Protein AF-A0AA96HJU8-F1 (afdb_monomer)

Secondary structure (DSSP, 8-state):
-----HHHHHHHHHHHHHHHHHHTT-HHHHHHHHHHHHHHHHHHHH-TT--HHHHHHHHHHHHHHHHHHHHHS-THHHHTTS---

Structure (mmCIF, N/CA/C/O backbone):
data_AF-A0AA96HJU8-F1
#
_entry.id   AF-A0AA96HJU8-F1
#
loop_
_atom_site.group_PDB
_atom_site.id
_atom_site.type_symbol
_atom_site.label_atom_id
_atom_site.label_alt_id
_atom_site.label_comp_id
_atom_site.label_asym_id
_atom_site.label_entity_id
_atom_site.label_seq_id
_atom_site.pdbx_PDB_ins_code
_atom_site.Cartn_x
_atom_site.Cartn_y
_atom_site.Cartn_z
_atom_site.occupancy
_atom_site.B_iso_or_equiv
_atom_site.auth_seq_id
_atom_site.auth_comp_id
_atom_site.auth_asym_id
_atom_site.auth_atom_id
_atom_site.pdbx_PDB_model_num
ATOM 1 N N . MET A 1 1 ? -6.057 -4.699 23.105 1.00 35.12 1 MET A N 1
ATOM 2 C CA . MET A 1 1 ? -6.309 -5.336 21.798 1.00 35.12 1 MET A CA 1
ATOM 3 C C . MET A 1 1 ? -6.982 -4.284 20.941 1.00 35.12 1 MET A C 1
ATOM 5 O O . MET A 1 1 ? -8.172 -4.078 21.120 1.00 35.12 1 MET A O 1
ATOM 9 N N . SER A 1 2 ? -6.223 -3.543 20.128 1.00 42.94 2 SER A N 1
ATOM 10 C CA . SER A 1 2 ? -6.839 -2.663 19.128 1.00 42.94 2 SER A CA 1
ATOM 11 C C . SER A 1 2 ? -7.492 -3.572 18.101 1.00 42.94 2 SER A C 1
ATOM 13 O O . SER A 1 2 ? -6.805 -4.369 17.460 1.00 42.94 2 SER A O 1
ATOM 15 N N . VAL A 1 3 ? -8.819 -3.543 18.050 1.00 53.47 3 VAL A N 1
ATOM 16 C CA . VAL A 1 3 ? -9.594 -4.220 17.016 1.00 53.47 3 VAL A CA 1
ATOM 17 C C . VAL A 1 3 ? -9.172 -3.559 15.712 1.00 53.47 3 VAL A C 1
ATOM 19 O O . VAL A 1 3 ? -9.397 -2.373 15.510 1.00 53.47 3 VAL A O 1
ATOM 22 N N . ILE A 1 4 ? -8.422 -4.281 14.885 1.00 59.88 4 ILE A N 1
ATOM 23 C CA . ILE A 1 4 ? -8.009 -3.765 13.585 1.00 59.88 4 ILE A CA 1
ATOM 24 C C . ILE A 1 4 ? -9.270 -3.775 12.724 1.00 59.88 4 ILE A C 1
ATOM 26 O O . ILE A 1 4 ? -9.759 -4.855 12.387 1.00 59.88 4 ILE A O 1
ATOM 30 N N . SER A 1 5 ? -9.816 -2.596 12.416 1.00 67.31 5 SER A N 1
ATOM 31 C CA . SER A 1 5 ? -11.019 -2.461 11.591 1.00 67.31 5 SER A CA 1
ATOM 32 C C . SER A 1 5 ? -10.796 -3.193 10.261 1.00 67.31 5 SER A C 1
ATOM 34 O O . SER A 1 5 ? -9.696 -3.162 9.698 1.00 67.31 5 SER A O 1
ATOM 36 N N . ALA A 1 6 ? -11.816 -3.881 9.740 1.00 74.44 6 ALA A N 1
ATOM 37 C CA . ALA A 1 6 ? -11.691 -4.682 8.513 1.00 74.44 6 ALA A CA 1
ATOM 38 C C . ALA A 1 6 ? -11.150 -3.858 7.323 1.00 74.44 6 ALA A C 1
ATOM 40 O O . ALA A 1 6 ? -10.407 -4.365 6.473 1.00 74.44 6 ALA A O 1
ATOM 41 N N . SER A 1 7 ? -11.465 -2.563 7.318 1.00 77.25 7 SER A N 1
ATOM 42 C CA . SER A 1 7 ? -10.975 -1.558 6.378 1.00 77.25 7 SER A CA 1
ATOM 43 C C . SER A 1 7 ? -9.456 -1.335 6.487 1.00 77.25 7 SER A C 1
ATOM 45 O O . SER A 1 7 ? -8.765 -1.272 5.471 1.00 77.25 7 SER A O 1
ATOM 47 N N . HIS A 1 8 ? -8.899 -1.325 7.705 1.00 78.88 8 HIS A N 1
ATOM 48 C CA . HIS A 1 8 ? -7.453 -1.225 7.951 1.00 78.88 8 HIS A CA 1
ATOM 49 C C . HIS A 1 8 ? -6.711 -2.485 7.498 1.00 78.88 8 HIS A C 1
ATOM 51 O O . HIS A 1 8 ? -5.694 -2.396 6.814 1.00 78.88 8 HIS A O 1
ATOM 57 N N . PHE A 1 9 ? -7.258 -3.669 7.782 1.00 83.38 9 PHE A N 1
ATOM 58 C CA . PHE A 1 9 ? -6.672 -4.926 7.309 1.00 83.38 9 PHE A CA 1
ATOM 59 C C . PHE A 1 9 ? -6.617 -5.002 5.774 1.00 83.38 9 PHE A C 1
ATOM 61 O O . PHE A 1 9 ? -5.611 -5.430 5.201 1.00 83.38 9 PHE A O 1
ATOM 68 N N . SER A 1 10 ? -7.681 -4.551 5.105 1.00 84.19 10 SER A N 1
ATOM 69 C CA . SER A 1 10 ? -7.753 -4.509 3.640 1.00 84.19 10 SER A CA 1
ATOM 70 C C . SER A 1 10 ? -6.716 -3.549 3.048 1.00 84.19 10 SER A C 1
ATOM 72 O O . SER A 1 10 ? -6.046 -3.898 2.077 1.00 84.19 10 SER A O 1
ATOM 74 N N . LEU A 1 11 ? -6.506 -2.392 3.686 1.00 85.31 11 LEU A N 1
ATOM 75 C CA . LEU A 1 11 ? -5.470 -1.430 3.307 1.00 85.31 11 LEU A CA 1
ATOM 76 C C . LEU A 1 11 ? -4.052 -2.008 3.458 1.00 85.31 11 LEU A C 1
ATOM 78 O O . LEU A 1 11 ? -3.246 -1.926 2.531 1.00 85.31 11 LEU A O 1
ATOM 82 N N . VAL A 1 12 ? -3.758 -2.648 4.597 1.00 87.00 12 VAL A N 1
ATOM 83 C CA . VAL A 1 12 ? -2.459 -3.302 4.850 1.00 87.00 12 VAL A CA 1
ATOM 84 C C . VAL A 1 12 ? -2.173 -4.362 3.787 1.00 87.00 12 VAL A C 1
ATOM 86 O O . VAL A 1 12 ? -1.038 -4.495 3.321 1.00 87.00 12 VAL A O 1
ATOM 89 N N . ARG A 1 13 ? -3.198 -5.132 3.405 1.00 89.31 13 ARG A N 1
ATOM 90 C CA . ARG A 1 13 ? -3.078 -6.154 2.367 1.00 89.31 13 ARG A CA 1
ATOM 91 C C . ARG A 1 13 ? -2.779 -5.531 1.007 1.00 89.31 13 ARG A C 1
ATOM 93 O O . ARG A 1 13 ? -1.808 -5.944 0.386 1.00 89.31 13 ARG A O 1
ATOM 100 N N . ALA A 1 14 ? -3.551 -4.532 0.582 1.00 88.50 14 ALA A N 1
ATOM 101 C CA . ALA A 1 14 ? -3.333 -3.850 -0.693 1.00 88.50 14 ALA A CA 1
ATOM 102 C C . ALA A 1 14 ? -1.916 -3.253 -0.788 1.00 88.50 14 ALA A C 1
ATOM 104 O O . ALA A 1 14 ? -1.244 -3.433 -1.800 1.00 88.50 14 ALA A O 1
ATOM 105 N N . ARG A 1 15 ? -1.399 -2.658 0.299 1.00 90.31 15 ARG A N 1
ATOM 106 C CA . ARG A 1 15 ? -0.011 -2.163 0.360 1.00 90.31 15 ARG A CA 1
ATOM 107 C C . ARG A 1 15 ? 1.012 -3.274 0.117 1.00 90.31 15 ARG A C 1
ATOM 109 O O . ARG A 1 15 ? 1.966 -3.073 -0.626 1.00 90.31 15 ARG A O 1
ATOM 116 N N . ARG A 1 16 ? 0.839 -4.436 0.756 1.00 91.06 16 ARG A N 1
ATOM 117 C CA . ARG A 1 16 ? 1.752 -5.580 0.590 1.00 91.06 16 ARG A CA 1
ATOM 118 C C . ARG A 1 16 ? 1.713 -6.150 -0.822 1.00 91.06 16 ARG A C 1
ATOM 120 O O . ARG A 1 16 ? 2.756 -6.518 -1.345 1.00 91.06 16 ARG A O 1
ATOM 127 N N . GLU A 1 17 ? 0.533 -6.219 -1.429 1.00 91.88 17 GLU A N 1
ATOM 128 C CA . GLU A 1 17 ? 0.410 -6.685 -2.811 1.00 91.88 17 GLU A CA 1
ATOM 129 C C . GLU A 1 17 ? 1.046 -5.690 -3.793 1.00 91.88 17 GLU A C 1
ATOM 131 O O . GLU A 1 17 ? 1.713 -6.123 -4.727 1.00 91.88 17 GLU A O 1
ATOM 136 N N . LEU A 1 18 ? 0.942 -4.380 -3.537 1.00 88.62 18 LEU A N 1
ATOM 137 C CA . LEU A 1 18 ? 1.635 -3.350 -4.318 1.00 88.62 18 LEU A CA 1
ATOM 138 C C . LEU A 1 18 ? 3.161 -3.452 -4.184 1.00 88.62 18 LEU A C 1
ATOM 140 O O . LEU A 1 18 ? 3.870 -3.412 -5.184 1.00 88.62 18 LEU A O 1
ATOM 144 N N . GLU A 1 19 ? 3.665 -3.631 -2.962 1.00 89.19 19 GLU A N 1
ATOM 145 C CA . GLU A 1 19 ? 5.093 -3.845 -2.685 1.00 89.19 19 GLU A CA 1
ATOM 146 C C . GLU A 1 19 ? 5.618 -5.091 -3.411 1.00 89.19 19 GLU A C 1
ATOM 148 O O . GLU A 1 19 ? 6.671 -5.051 -4.040 1.00 89.19 19 GLU A O 1
ATOM 153 N N . LYS A 1 20 ? 4.843 -6.178 -3.399 1.00 91.31 20 LYS A N 1
ATOM 154 C CA . LYS A 1 20 ? 5.173 -7.416 -4.108 1.00 91.31 20 LYS A CA 1
ATOM 155 C C . LYS A 1 20 ? 5.125 -7.256 -5.629 1.00 91.31 20 LYS A C 1
ATOM 157 O O . LYS A 1 20 ? 5.993 -7.783 -6.315 1.00 91.31 20 LYS A O 1
ATOM 162 N N . ALA A 1 21 ? 4.120 -6.561 -6.159 1.00 89.38 21 ALA A N 1
ATOM 163 C CA . ALA A 1 21 ? 4.017 -6.273 -7.588 1.00 89.38 21 ALA A CA 1
ATOM 164 C C . ALA A 1 21 ? 5.217 -5.448 -8.066 1.00 89.38 21 ALA A C 1
ATOM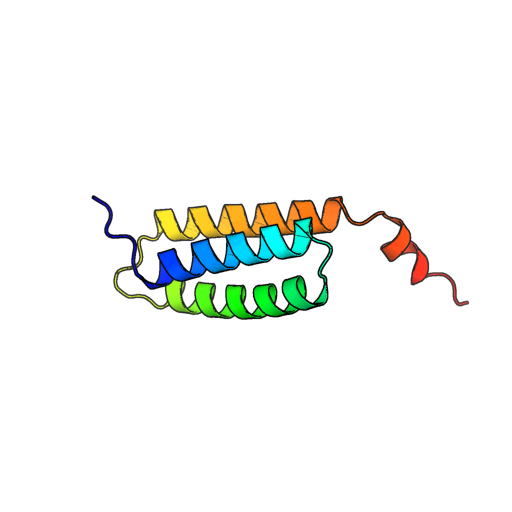 166 O O . ALA A 1 21 ? 5.778 -5.730 -9.121 1.00 89.38 21 ALA A O 1
ATOM 167 N N . TYR A 1 22 ? 5.650 -4.490 -7.246 1.00 86.94 22 TYR A N 1
ATOM 168 C CA . TYR A 1 22 ? 6.848 -3.706 -7.500 1.00 86.94 22 TYR A CA 1
ATOM 169 C C . TYR A 1 22 ? 8.129 -4.555 -7.467 1.00 86.94 22 TYR A C 1
ATOM 171 O O . TYR A 1 22 ? 8.935 -4.459 -8.386 1.00 86.94 22 TYR A O 1
ATOM 179 N N . ASP A 1 23 ? 8.292 -5.430 -6.468 1.00 88.50 23 ASP A N 1
ATOM 180 C CA . ASP A 1 23 ? 9.431 -6.362 -6.375 1.00 88.50 23 ASP A CA 1
ATOM 181 C C . ASP A 1 23 ? 9.502 -7.334 -7.568 1.00 88.50 23 ASP A C 1
ATOM 183 O O . ASP A 1 23 ? 10.582 -7.697 -8.022 1.00 88.50 23 ASP A O 1
ATOM 187 N N . CYS A 1 24 ? 8.347 -7.709 -8.126 1.00 90.31 24 CYS A N 1
ATOM 188 C CA . CYS A 1 24 ? 8.244 -8.536 -9.331 1.00 90.31 24 CYS A CA 1
ATOM 189 C C . CYS A 1 24 ? 8.344 -7.744 -10.650 1.00 90.31 24 CYS A C 1
ATOM 191 O O . CYS A 1 24 ? 8.172 -8.344 -11.710 1.00 90.31 24 CYS A O 1
ATOM 193 N N . GLU A 1 25 ? 8.575 -6.425 -10.603 1.00 87.38 25 GLU A N 1
ATOM 194 C CA . GLU A 1 25 ? 8.602 -5.522 -11.768 1.00 87.38 25 GLU A CA 1
ATOM 195 C C . GLU A 1 25 ? 7.305 -5.552 -12.613 1.00 87.38 25 GLU A C 1
ATOM 197 O O . GLU A 1 25 ? 7.294 -5.187 -13.793 1.00 87.38 25 GLU A O 1
ATOM 202 N N . ASP A 1 26 ? 6.182 -5.963 -12.014 1.00 89.31 26 ASP A N 1
ATOM 203 C CA . ASP A 1 26 ? 4.877 -6.062 -12.669 1.00 89.31 26 ASP A CA 1
ATOM 204 C C . ASP A 1 26 ? 4.147 -4.713 -12.598 1.00 89.31 26 ASP A C 1
ATOM 206 O O . ASP A 1 26 ? 3.336 -4.437 -11.710 1.00 89.31 26 ASP A O 1
ATOM 210 N N .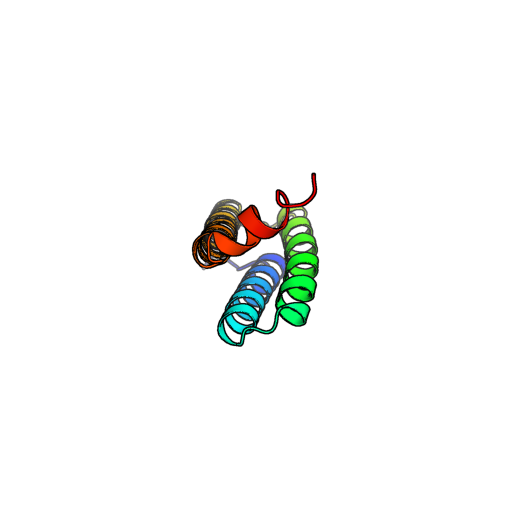 TRP A 1 27 ? 4.469 -3.828 -13.542 1.00 85.31 27 TRP A N 1
ATOM 211 C CA . TRP A 1 27 ? 3.947 -2.459 -13.578 1.00 85.31 27 TRP A CA 1
ATOM 212 C C . TRP A 1 27 ? 2.431 -2.368 -13.820 1.00 85.31 27 TRP A C 1
ATOM 214 O O . TRP A 1 27 ? 1.804 -1.393 -13.393 1.00 85.31 27 TRP A O 1
ATOM 224 N N . GLU A 1 28 ? 1.826 -3.362 -14.481 1.00 89.19 28 GLU A N 1
ATOM 225 C CA . GLU A 1 28 ? 0.366 -3.444 -14.629 1.00 89.19 28 GLU A CA 1
ATOM 226 C C . GLU A 1 28 ? -0.291 -3.751 -13.284 1.00 89.19 28 GLU A C 1
ATOM 228 O O . GLU A 1 28 ? -1.223 -3.048 -12.880 1.00 89.19 28 GLU A O 1
ATOM 233 N N . ALA A 1 29 ? 0.241 -4.731 -12.550 1.00 88.56 29 ALA A N 1
ATOM 234 C CA . ALA A 1 29 ? -0.223 -5.038 -11.207 1.00 88.56 29 ALA A CA 1
ATOM 235 C C . ALA A 1 29 ? 0.011 -3.864 -10.245 1.00 88.56 29 ALA A C 1
ATOM 237 O O . ALA A 1 29 ? -0.885 -3.547 -9.465 1.00 88.56 29 ALA A O 1
ATOM 238 N N . VAL A 1 30 ? 1.150 -3.162 -10.326 1.00 87.62 30 VAL A N 1
ATOM 239 C CA . VAL A 1 30 ? 1.404 -1.947 -9.526 1.00 87.62 30 VAL A CA 1
ATOM 240 C C . VAL A 1 30 ? 0.321 -0.897 -9.773 1.00 87.62 30 VAL A C 1
ATOM 242 O O . VAL A 1 30 ? -0.239 -0.367 -8.816 1.00 87.62 30 VAL A O 1
ATOM 245 N N . ARG A 1 31 ? -0.031 -0.626 -11.038 1.00 87.94 31 ARG A N 1
ATOM 246 C CA . ARG A 1 31 ? -1.101 0.326 -11.379 1.00 87.94 31 ARG A CA 1
ATOM 247 C C . ARG A 1 31 ? -2.464 -0.122 -10.846 1.00 87.94 31 ARG A C 1
ATOM 249 O O . ARG A 1 31 ? -3.227 0.708 -10.360 1.00 87.94 31 ARG A O 1
ATOM 256 N N . GLN A 1 32 ? -2.792 -1.407 -10.958 1.00 92.31 32 GLN A N 1
ATOM 257 C CA . GLN A 1 32 ? -4.068 -1.925 -10.466 1.00 92.31 32 GLN A CA 1
ATOM 258 C C . GLN A 1 32 ? -4.160 -1.806 -8.940 1.00 92.31 32 GLN A C 1
ATOM 260 O O . GLN A 1 32 ? -5.165 -1.328 -8.413 1.00 92.31 32 GLN A O 1
ATOM 265 N N . TRP A 1 33 ? -3.099 -2.199 -8.232 1.00 91.19 33 TRP A N 1
ATOM 266 C CA . TRP A 1 33 ? -3.049 -2.117 -6.776 1.00 91.19 33 TRP A CA 1
ATOM 267 C C . TRP A 1 33 ? -3.011 -0.679 -6.269 1.00 91.19 33 TRP A C 1
ATOM 269 O O . TRP A 1 33 ? -3.558 -0.428 -5.205 1.00 91.19 33 TRP A O 1
ATOM 279 N N . ASP A 1 34 ? -2.437 0.265 -7.018 1.00 88.88 34 ASP A N 1
ATOM 280 C CA . ASP A 1 34 ? -2.468 1.700 -6.708 1.00 88.88 34 ASP A CA 1
ATOM 281 C C . ASP A 1 34 ? -3.910 2.231 -6.653 1.00 88.88 34 ASP A C 1
ATOM 283 O O . ASP A 1 34 ? -4.322 2.856 -5.671 1.00 88.88 34 ASP A O 1
ATOM 287 N N . GLN A 1 35 ? -4.716 1.889 -7.661 1.00 90.00 35 GLN A N 1
ATOM 288 C CA . GLN A 1 35 ? -6.132 2.252 -7.696 1.00 90.00 35 GLN A CA 1
ATOM 289 C C . GLN A 1 35 ? -6.909 1.610 -6.542 1.00 90.00 35 GLN A C 1
ATOM 291 O O . GLN A 1 35 ? -7.676 2.290 -5.852 1.00 90.00 35 GLN A O 1
ATOM 296 N N . ASP A 1 36 ? -6.691 0.315 -6.302 1.00 90.00 36 ASP A N 1
ATOM 297 C CA . ASP A 1 36 ? -7.343 -0.417 -5.214 1.00 90.00 36 ASP A CA 1
ATOM 298 C C . ASP A 1 36 ? -6.959 0.155 -3.842 1.00 90.00 36 ASP A C 1
ATOM 300 O O . ASP A 1 36 ? -7.816 0.352 -2.978 1.00 90.00 36 ASP A O 1
ATOM 304 N N . LEU A 1 37 ? -5.686 0.510 -3.653 1.00 88.38 37 LEU A N 1
ATOM 305 C CA . LEU A 1 37 ? -5.180 1.123 -2.432 1.00 88.38 37 LEU A CA 1
ATOM 306 C C . LEU A 1 37 ? -5.890 2.451 -2.144 1.00 88.38 37 LEU A C 1
ATOM 308 O O . LEU A 1 37 ? -6.314 2.670 -1.011 1.00 88.38 37 LEU A O 1
ATOM 312 N N . GLY A 1 38 ? -6.093 3.303 -3.154 1.00 86.75 38 GLY A N 1
ATOM 313 C CA .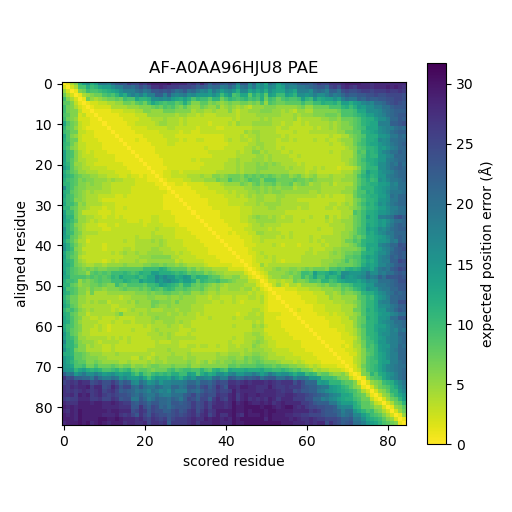 GLY A 1 38 ? -6.840 4.557 -3.010 1.00 86.75 38 GLY A CA 1
ATOM 314 C C . GLY A 1 38 ? -8.303 4.353 -2.589 1.00 86.75 38 GLY A C 1
ATOM 315 O O . GLY A 1 38 ? -8.836 5.113 -1.771 1.00 86.75 38 GLY A O 1
ATOM 316 N N . VAL A 1 39 ? -8.952 3.297 -3.088 1.00 88.56 39 VAL A N 1
ATOM 317 C CA . VAL A 1 39 ? -10.316 2.918 -2.681 1.00 88.56 39 VAL A CA 1
ATOM 318 C C . VAL A 1 39 ? -10.337 2.405 -1.240 1.00 88.56 39 VAL A C 1
ATOM 320 O O . VAL A 1 39 ? -11.191 2.822 -0.453 1.00 88.56 39 VAL A O 1
ATOM 323 N N . MET A 1 40 ? -9.396 1.536 -0.864 1.00 86.44 40 MET A N 1
ATOM 324 C CA . MET A 1 40 ? -9.305 0.999 0.500 1.00 86.44 40 MET A CA 1
ATOM 325 C C . MET A 1 40 ? -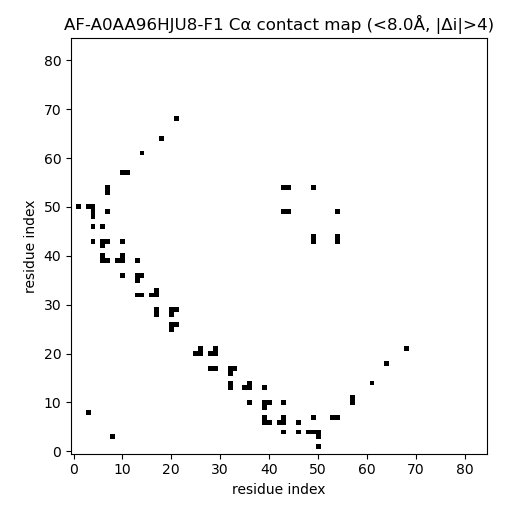8.949 2.080 1.519 1.00 86.44 40 MET A C 1
ATOM 327 O O . MET A 1 40 ? -9.475 2.061 2.630 1.00 86.44 40 MET A O 1
ATOM 331 N N . LEU A 1 41 ? -8.117 3.051 1.136 1.00 85.56 41 LEU A N 1
ATOM 332 C CA . LEU A 1 41 ? -7.778 4.196 1.972 1.00 85.56 41 LEU A CA 1
ATOM 333 C C . LEU A 1 41 ? -9.029 5.033 2.265 1.00 85.56 41 LEU A C 1
ATOM 335 O O . LEU A 1 41 ? 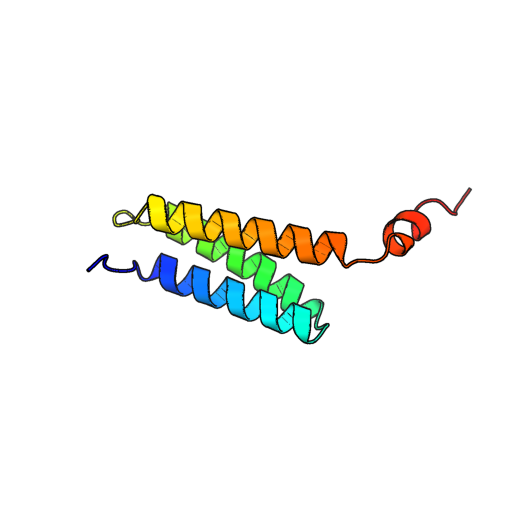-9.324 5.285 3.428 1.00 85.56 41 LEU A O 1
ATOM 339 N N . ASN A 1 42 ? -9.808 5.389 1.236 1.00 86.81 42 ASN A N 1
ATOM 340 C CA . ASN A 1 42 ? -11.068 6.116 1.420 1.00 86.81 42 ASN A CA 1
ATOM 341 C C . ASN A 1 42 ? -12.040 5.358 2.329 1.00 86.81 42 ASN A C 1
ATOM 343 O O . ASN A 1 42 ? -12.599 5.950 3.245 1.00 86.81 42 ASN A O 1
ATOM 347 N N . ARG A 1 43 ? -12.191 4.043 2.136 1.00 85.44 43 ARG A N 1
ATOM 348 C CA . ARG A 1 43 ? -13.037 3.210 3.006 1.00 85.44 43 ARG A CA 1
ATOM 349 C C . ARG A 1 43 ? -12.543 3.182 4.450 1.00 85.44 43 ARG A C 1
ATOM 351 O O . ARG A 1 43 ? -13.348 3.278 5.362 1.00 85.44 43 ARG A O 1
ATOM 358 N N . ALA A 1 44 ? -11.233 3.088 4.667 1.00 84.75 44 ALA A N 1
ATOM 359 C CA . ALA A 1 44 ? -10.658 3.116 6.008 1.00 84.75 44 ALA A CA 1
ATOM 360 C C . ALA A 1 44 ? -10.783 4.494 6.683 1.00 84.75 44 ALA A C 1
ATOM 362 O O . ALA A 1 44 ? -10.854 4.563 7.907 1.00 84.75 44 ALA A O 1
ATOM 363 N N . PHE A 1 45 ? -10.842 5.577 5.902 1.00 83.25 45 PHE A N 1
ATOM 364 C CA . PHE A 1 45 ? -11.171 6.911 6.404 1.00 83.25 45 PHE A CA 1
ATOM 365 C C . PHE A 1 45 ? -12.666 7.092 6.682 1.00 83.25 45 PHE A C 1
ATOM 367 O O . PHE A 1 45 ? -12.994 7.827 7.605 1.00 83.25 45 PHE A O 1
ATOM 374 N N . ASP A 1 46 ? -13.559 6.449 5.937 1.00 84.06 46 ASP A N 1
ATOM 375 C CA . ASP A 1 46 ? -15.014 6.537 6.143 1.00 84.06 46 ASP A CA 1
ATOM 376 C C . ASP A 1 46 ? -15.517 5.650 7.302 1.00 84.06 46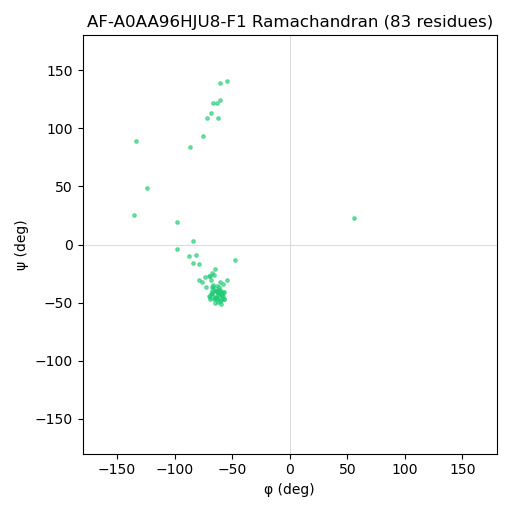 ASP A C 1
ATOM 378 O O . ASP A 1 46 ? -16.603 5.864 7.828 1.00 84.06 46 ASP A O 1
ATOM 382 N N . ASP A 1 47 ? -14.704 4.685 7.743 1.00 81.62 47 ASP A N 1
ATOM 383 C CA . ASP A 1 47 ? -15.027 3.746 8.822 1.00 81.62 47 ASP A CA 1
ATOM 384 C C . ASP A 1 47 ? -15.243 4.463 10.173 1.00 81.62 47 ASP A C 1
ATOM 386 O O . ASP A 1 47 ? -14.366 5.171 10.681 1.00 81.62 47 ASP A O 1
ATOM 390 N N . GLU A 1 48 ? -16.425 4.282 10.766 1.00 76.25 48 GLU A N 1
ATOM 391 C CA . GLU A 1 48 ? -16.819 4.924 12.028 1.00 76.25 48 GLU A CA 1
ATOM 392 C C . GLU A 1 48 ? -16.010 4.412 13.236 1.00 76.25 48 GLU A C 1
ATOM 394 O O . GLU A 1 48 ? -15.830 5.146 14.208 1.00 76.25 48 GLU A O 1
ATOM 399 N N . ASP A 1 49 ? -15.467 3.189 13.159 1.00 77.81 49 ASP A N 1
ATOM 400 C CA . ASP A 1 49 ? -14.626 2.562 14.191 1.00 77.81 49 ASP A CA 1
ATOM 401 C C . ASP A 1 49 ? -13.125 2.709 13.872 1.00 77.81 49 ASP A C 1
ATOM 403 O O . ASP A 1 49 ? -12.279 1.967 14.376 1.00 77.81 49 ASP A O 1
ATOM 407 N N . ARG A 1 50 ? -12.752 3.658 13.000 1.00 75.25 50 ARG A N 1
ATOM 408 C CA . ARG A 1 50 ? -11.359 3.817 12.562 1.00 75.25 50 ARG A CA 1
ATOM 409 C C . ARG A 1 50 ? -10.414 4.116 13.728 1.00 75.25 50 ARG A C 1
ATOM 411 O O . ARG A 1 50 ? -10.495 5.149 14.404 1.00 75.25 50 ARG A O 1
ATOM 418 N N . ASP A 1 51 ? -9.386 3.286 13.869 1.00 80.12 51 ASP A N 1
ATOM 419 C CA . ASP A 1 51 ? -8.222 3.637 14.678 1.00 80.12 51 ASP A CA 1
ATOM 420 C C . ASP A 1 51 ? -7.371 4.658 13.906 1.00 80.12 51 ASP A C 1
ATOM 422 O O . ASP A 1 51 ? -6.542 4.327 13.057 1.00 80.12 51 ASP A O 1
ATOM 426 N N . THR A 1 52 ? -7.618 5.942 14.178 1.00 80.44 52 THR A N 1
ATOM 427 C CA . THR A 1 52 ? -6.993 7.062 13.451 1.00 80.44 52 THR A CA 1
ATOM 428 C C . THR A 1 52 ? -5.464 7.007 13.523 1.00 80.44 52 THR A C 1
ATOM 430 O O . THR A 1 52 ? -4.784 7.344 12.556 1.00 80.44 52 THR A O 1
ATOM 433 N N . ARG A 1 53 ? -4.895 6.538 14.642 1.00 84.00 53 ARG A N 1
ATOM 434 C CA . ARG A 1 53 ? -3.440 6.424 14.803 1.00 84.00 53 ARG A CA 1
ATOM 435 C C . ARG A 1 53 ? -2.872 5.313 13.922 1.00 84.00 53 ARG A C 1
ATOM 437 O O . ARG A 1 53 ? -1.850 5.524 13.270 1.00 84.00 53 ARG A O 1
ATOM 444 N N . ALA A 1 54 ? -3.527 4.156 13.883 1.00 81.88 54 ALA A N 1
ATOM 445 C CA . ALA A 1 54 ? -3.136 3.052 13.017 1.00 81.88 54 ALA A CA 1
ATOM 446 C C . ALA A 1 54 ? -3.319 3.393 11.530 1.00 81.88 54 ALA A C 1
ATOM 448 O O . ALA A 1 54 ? -2.485 3.003 10.714 1.00 81.88 54 ALA A O 1
ATOM 449 N N . LEU A 1 55 ? -4.366 4.145 11.176 1.00 82.50 55 LEU A N 1
ATOM 450 C CA . LEU A 1 55 ? -4.626 4.591 9.807 1.00 82.50 55 LEU A CA 1
ATOM 451 C C . LEU A 1 55 ? -3.554 5.564 9.304 1.00 82.50 55 LEU A C 1
ATOM 453 O O . LEU A 1 55 ? -3.008 5.373 8.220 1.00 82.50 55 LEU A O 1
ATOM 457 N N . VAL A 1 56 ? -3.201 6.569 10.112 1.00 85.44 56 VAL A N 1
ATOM 458 C CA . VAL A 1 56 ? -2.118 7.512 9.784 1.00 85.44 56 VAL A CA 1
ATOM 459 C C . VAL A 1 56 ? -0.774 6.786 9.672 1.00 85.44 56 VAL A C 1
ATOM 461 O O . VAL A 1 56 ? 0.000 7.072 8.762 1.00 85.44 56 VAL A O 1
ATOM 464 N N . GLY A 1 57 ? -0.514 5.802 10.539 1.00 87.12 57 GLY A N 1
ATOM 465 C CA . GLY A 1 57 ? 0.689 4.972 10.448 1.00 87.12 57 GLY A CA 1
ATOM 466 C C . GLY A 1 57 ? 0.762 4.138 9.164 1.00 87.12 57 GLY A C 1
ATOM 467 O O . GLY A 1 57 ? 1.844 3.970 8.606 1.00 87.12 57 GLY A O 1
ATOM 468 N N . GLU A 1 58 ? -0.365 3.633 8.655 1.00 85.25 58 GLU A N 1
ATOM 469 C CA . GLU A 1 58 ? -0.378 2.964 7.347 1.00 85.25 58 GLU A CA 1
ATOM 470 C C . GLU A 1 58 ? -0.229 3.950 6.187 1.00 85.25 58 GLU A C 1
ATOM 472 O O . GLU A 1 58 ? 0.479 3.638 5.231 1.00 85.25 58 GLU A O 1
ATOM 477 N N . LEU A 1 59 ? -0.805 5.153 6.282 1.00 85.62 59 LEU A N 1
ATOM 478 C CA . LEU A 1 59 ? -0.617 6.203 5.278 1.00 85.62 59 LEU A CA 1
ATOM 479 C C . LEU A 1 59 ? 0.865 6.586 5.126 1.00 85.62 59 LEU A C 1
ATOM 481 O O . LEU A 1 59 ? 1.358 6.707 4.007 1.00 85.62 59 LEU A O 1
ATOM 485 N N . GLU A 1 60 ? 1.599 6.716 6.233 1.00 89.94 60 GLU A N 1
ATOM 486 C CA . GLU A 1 60 ? 3.044 6.987 6.211 1.00 89.94 60 GLU A CA 1
ATOM 487 C C . GLU A 1 60 ? 3.828 5.884 5.480 1.00 89.94 60 GLU A C 1
ATOM 489 O O . GLU A 1 60 ? 4.713 6.170 4.669 1.00 89.94 60 GLU A O 1
ATOM 494 N N . LYS A 1 61 ? 3.476 4.612 5.707 1.00 88.50 61 LYS A N 1
ATOM 495 C CA . LYS A 1 61 ? 4.112 3.471 5.026 1.00 88.50 61 LYS A CA 1
ATOM 496 C C . LYS A 1 61 ? 3.801 3.444 3.539 1.00 88.50 61 LYS A C 1
ATOM 498 O O . LYS A 1 61 ? 4.678 3.128 2.743 1.00 88.50 61 LYS A O 1
ATOM 503 N N . VAL A 1 62 ? 2.563 3.763 3.171 1.00 87.31 62 VAL A N 1
ATOM 504 C CA . VAL A 1 62 ? 2.146 3.893 1.774 1.00 87.31 62 VAL A CA 1
ATOM 505 C C . VAL A 1 62 ? 2.972 4.974 1.077 1.00 87.31 62 VAL A C 1
ATOM 507 O O . VAL A 1 62 ? 3.583 4.704 0.049 1.00 87.31 62 VAL A O 1
ATOM 510 N N . LEU A 1 63 ? 3.060 6.173 1.659 1.00 87.88 63 LEU A N 1
ATOM 511 C CA . LEU A 1 63 ? 3.849 7.276 1.099 1.00 87.88 63 LEU A CA 1
ATOM 512 C C . LEU A 1 63 ? 5.335 6.923 0.991 1.00 87.88 63 LEU A C 1
ATOM 514 O O . LEU A 1 63 ? 5.974 7.244 -0.009 1.00 87.88 63 LEU A O 1
ATOM 518 N N . SER A 1 64 ? 5.871 6.225 1.992 1.00 89.69 64 SER A N 1
ATOM 519 C CA . SER A 1 64 ? 7.253 5.742 1.978 1.00 89.69 64 SER A CA 1
ATOM 520 C C . SER A 1 64 ? 7.498 4.750 0.837 1.00 89.69 64 SER A C 1
ATOM 522 O O . SER A 1 64 ? 8.517 4.848 0.160 1.00 89.69 64 SER A O 1
ATOM 524 N N . LEU A 1 65 ? 6.549 3.844 0.573 1.00 86.94 65 LEU A N 1
ATOM 525 C CA . LEU A 1 65 ? 6.618 2.904 -0.548 1.00 86.94 65 LEU A CA 1
ATOM 526 C C . LEU A 1 65 ? 6.616 3.639 -1.894 1.00 86.94 65 LEU A C 1
ATOM 528 O O . LEU A 1 65 ? 7.468 3.361 -2.732 1.00 86.94 65 LEU A O 1
ATOM 532 N N . TYR A 1 66 ? 5.742 4.633 -2.084 1.00 86.88 66 TYR A N 1
ATOM 533 C CA . TYR A 1 66 ? 5.771 5.471 -3.290 1.00 86.88 66 TYR A CA 1
ATOM 534 C C . TYR A 1 66 ? 7.088 6.228 -3.445 1.00 86.88 66 TYR A C 1
ATOM 536 O O . TYR A 1 66 ? 7.627 6.282 -4.548 1.00 86.88 66 TYR A O 1
ATOM 544 N N . ALA A 1 67 ? 7.629 6.785 -2.359 1.00 87.25 67 ALA A N 1
ATOM 545 C CA . ALA A 1 67 ? 8.925 7.450 -2.393 1.00 87.25 67 ALA A CA 1
ATOM 546 C C . ALA A 1 67 ? 10.029 6.485 -2.845 1.00 87.25 67 ALA A C 1
ATOM 548 O O . ALA A 1 67 ? 10.827 6.843 -3.706 1.00 87.25 67 ALA A O 1
ATOM 549 N N . THR A 1 68 ? 10.035 5.246 -2.341 1.00 86.19 68 THR A N 1
ATOM 550 C CA . THR A 1 68 ? 10.959 4.202 -2.802 1.00 86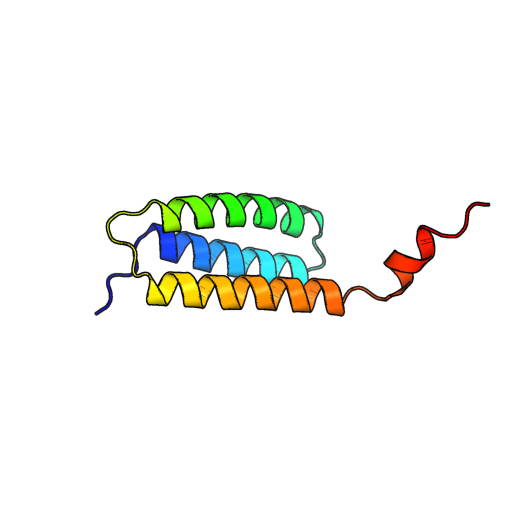.19 68 THR A CA 1
ATOM 551 C C . THR A 1 68 ? 10.777 3.897 -4.285 1.00 86.19 68 THR A C 1
ATOM 553 O O . THR A 1 68 ? 11.762 3.924 -5.014 1.00 86.19 68 THR A O 1
ATOM 556 N N . ILE A 1 69 ? 9.546 3.676 -4.753 1.00 83.81 69 ILE A N 1
ATOM 557 C CA . ILE A 1 69 ? 9.258 3.388 -6.169 1.00 83.81 69 ILE A CA 1
ATOM 558 C C . ILE A 1 69 ? 9.773 4.522 -7.068 1.00 83.81 69 ILE A C 1
ATOM 560 O O . ILE A 1 69 ? 10.464 4.271 -8.053 1.00 83.81 69 ILE A O 1
ATOM 564 N N . VAL A 1 70 ? 9.488 5.777 -6.707 1.00 84.12 70 VAL A N 1
ATOM 565 C CA . VAL A 1 70 ? 9.917 6.961 -7.466 1.00 84.12 70 VAL A CA 1
ATOM 566 C C . VAL A 1 70 ? 11.436 7.144 -7.420 1.00 84.12 70 VAL A C 1
ATOM 568 O O . VAL A 1 70 ? 12.036 7.445 -8.446 1.00 84.12 70 VAL A O 1
ATOM 571 N N . SER A 1 71 ? 12.078 6.949 -6.265 1.00 80.38 71 SER A N 1
ATOM 572 C CA . SER A 1 71 ? 13.540 7.056 -6.130 1.00 80.38 71 SER A CA 1
ATOM 573 C C . SER A 1 71 ? 14.302 5.920 -6.810 1.00 80.38 71 SER A C 1
ATOM 575 O O . SER A 1 71 ? 15.456 6.100 -7.190 1.00 80.38 71 SER A O 1
ATOM 577 N N . SER A 1 72 ? 13.687 4.748 -6.949 1.00 75.50 72 SER A N 1
ATOM 578 C CA . SER A 1 72 ? 14.276 3.604 -7.641 1.00 75.50 72 SER A CA 1
ATOM 579 C C . SER A 1 72 ? 14.073 3.647 -9.154 1.00 75.50 72 SER A C 1
ATOM 581 O O . SER A 1 72 ? 14.785 2.944 -9.872 1.00 75.50 72 SER A O 1
ATOM 583 N N . MET A 1 73 ? 13.159 4.479 -9.665 1.00 67.50 73 MET A N 1
ATOM 584 C CA . MET A 1 73 ? 13.121 4.763 -11.094 1.00 67.50 73 MET A CA 1
ATOM 585 C C . MET A 1 73 ? 14.391 5.534 -11.482 1.00 67.50 73 MET A C 1
ATOM 587 O O . MET A 1 73 ? 14.650 6.608 -10.937 1.00 67.50 73 MET A O 1
ATOM 591 N N . PRO A 1 74 ? 15.206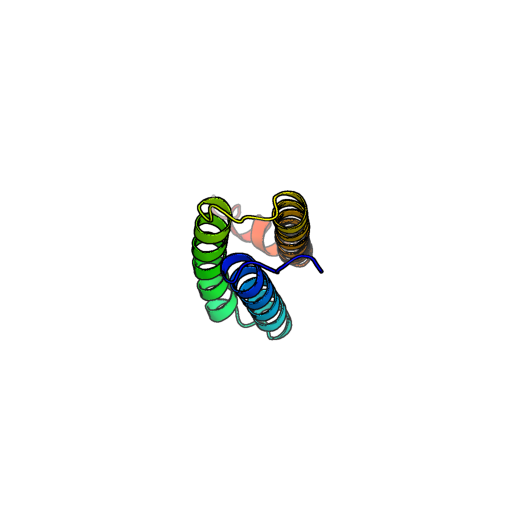 5.026 -12.424 1.00 61.44 74 PRO A N 1
ATOM 592 C CA . PRO A 1 74 ? 16.382 5.751 -12.871 1.00 61.44 74 PRO A CA 1
ATOM 593 C C . PRO A 1 74 ? 15.945 7.089 -13.475 1.00 61.44 74 PRO A C 1
ATOM 595 O O . PRO A 1 74 ? 15.002 7.143 -14.268 1.00 61.44 74 PRO A O 1
ATOM 598 N N . GLU A 1 75 ? 16.693 8.155 -13.177 1.00 53.59 75 GLU A N 1
ATOM 599 C CA . GLU A 1 75 ? 16.531 9.530 -13.694 1.00 53.59 75 GLU A CA 1
ATOM 600 C C . GLU A 1 75 ? 16.360 9.608 -15.235 1.00 53.59 75 GLU A C 1
ATOM 602 O O . GLU A 1 75 ? 15.928 10.617 -15.793 1.00 53.59 75 GLU A O 1
ATOM 607 N N . LYS A 1 76 ? 16.639 8.510 -15.948 1.00 45.41 76 LYS A N 1
ATOM 608 C CA . LYS A 1 76 ? 16.448 8.327 -17.390 1.00 45.41 76 LYS A CA 1
ATOM 609 C C . LYS A 1 76 ? 14.994 8.362 -17.874 1.00 45.41 76 LYS A C 1
ATOM 611 O O . LYS A 1 76 ? 14.796 8.648 -19.051 1.00 45.41 76 LYS A O 1
ATOM 616 N N . ALA A 1 77 ? 13.991 8.129 -17.025 1.00 49.03 77 ALA A N 1
ATOM 617 C CA . ALA A 1 77 ? 12.590 8.320 -17.429 1.00 49.03 77 ALA A CA 1
ATOM 618 C C . ALA A 1 77 ? 12.213 9.813 -17.535 1.00 49.03 77 ALA A C 1
ATOM 620 O O . ALA A 1 77 ? 11.378 10.185 -18.355 1.00 49.03 77 ALA A O 1
ATOM 621 N N . ILE A 1 78 ? 12.879 10.680 -16.764 1.00 51.41 78 ILE A N 1
ATOM 622 C CA . ILE A 1 78 ? 12.622 12.129 -16.745 1.00 51.41 78 ILE A CA 1
ATOM 623 C C . ILE A 1 78 ? 13.284 12.815 -17.955 1.00 51.41 78 ILE A C 1
ATOM 625 O O . ILE A 1 78 ? 12.752 13.781 -18.497 1.00 51.41 78 ILE A O 1
ATOM 629 N N . HIS A 1 79 ? 14.404 12.276 -18.446 1.00 45.25 79 HIS A N 1
ATOM 630 C CA . HIS A 1 79 ? 15.144 12.845 -19.580 1.00 45.25 79 HIS A CA 1
ATOM 631 C C . HIS A 1 79 ? 14.669 12.372 -20.969 1.00 45.25 79 HIS A C 1
ATOM 633 O O . HIS A 1 79 ? 15.089 12.932 -21.979 1.00 45.25 79 HIS A O 1
ATOM 639 N N . ALA A 1 80 ? 13.789 11.366 -21.051 1.00 47.59 80 ALA A N 1
ATOM 640 C CA . ALA A 1 80 ? 13.221 10.902 -22.323 1.00 47.59 80 ALA A CA 1
ATOM 641 C C . ALA A 1 80 ? 12.044 11.770 -22.825 1.00 47.59 80 ALA A C 1
ATOM 643 O O . ALA A 1 80 ? 11.604 11.602 -23.958 1.00 47.59 80 ALA A O 1
ATOM 644 N N . GLY A 1 81 ? 11.550 12.705 -22.000 1.00 48.59 81 GLY A N 1
ATOM 645 C CA . GLY A 1 81 ? 10.473 13.643 -22.346 1.00 48.59 81 GLY A CA 1
ATOM 646 C C . GLY A 1 81 ? 10.928 15.041 -22.791 1.00 48.59 81 GLY A C 1
ATOM 647 O O . GLY A 1 81 ? 10.084 15.844 -23.1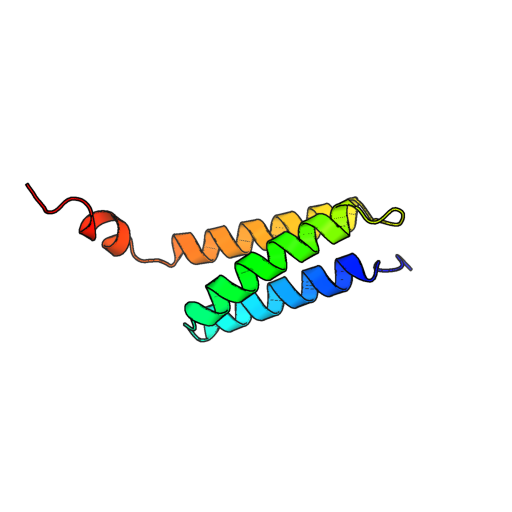67 1.00 48.59 81 GLY A O 1
ATOM 648 N N . MET A 1 82 ? 12.231 15.351 -22.764 1.00 48.34 82 MET A N 1
ATOM 649 C CA . MET A 1 82 ? 12.793 16.653 -23.178 1.00 48.34 82 MET A CA 1
ATOM 650 C C . MET A 1 82 ? 13.854 16.481 -24.277 1.00 48.34 82 MET A C 1
ATOM 652 O O . MET A 1 82 ? 14.971 16.979 -24.177 1.00 48.34 82 MET A O 1
ATOM 656 N N . GLY A 1 83 ? 13.512 15.704 -25.308 1.00 49.19 83 GLY A N 1
ATOM 657 C CA . GLY A 1 83 ? 14.383 15.398 -26.448 1.00 49.19 83 GLY A CA 1
ATOM 658 C C . GLY A 1 83 ? 13.688 15.493 -27.806 1.00 49.19 83 GLY A C 1
ATOM 659 O O . GLY A 1 83 ? 14.106 14.821 -28.744 1.00 49.19 83 GLY A O 1
ATOM 660 N N . LEU A 1 84 ? 12.624 16.289 -27.909 1.00 52.34 84 LEU A N 1
ATOM 661 C CA . LEU A 1 84 ? 12.063 16.722 -29.185 1.00 52.34 84 LEU A CA 1
ATOM 662 C C . LEU A 1 84 ? 11.814 18.222 -29.093 1.00 52.34 84 LEU A C 1
ATOM 664 O O . LEU A 1 84 ? 10.768 18.630 -28.602 1.00 52.34 84 LEU A O 1
ATOM 668 N N . GLU A 1 85 ? 12.836 18.995 -29.460 1.00 43.06 85 GLU A N 1
ATOM 669 C CA . GLU A 1 85 ? 12.812 20.124 -30.411 1.00 43.06 85 GLU A CA 1
ATOM 670 C C . GLU A 1 85 ? 14.182 20.820 -30.446 1.00 43.06 85 GLU A C 1
ATOM 672 O O . GLU A 1 85 ? 14.741 21.120 -29.366 1.00 43.06 85 GLU A O 1
#

pLDDT: mean 78.5, std 15.13, range [35.12, 92.31]

Radius of gyration: 15.77 Å; Cα contacts (8 Å, |Δi|>4): 50; chains: 1; bounding box: 33×29×52 Å

Nearest PDB structures (foldseek):
  8a3l-assembly1_T  TM=6.431E-01  e=1.811E+00  Escherichia coli K-12
  8akn-assembly1_U  TM=6.428E-01  e=2.037E+00  Escherichia coli BW25113
  6yss-assembly1_t  TM=6.377E-01  e=2.898E+00  Escherichia coli
  6n9e-assembly2_2t  TM=4.943E-01  e=2.898E+00  Thermus thermophilus
  6cae-assembly1_1t  TM=4.674E-01  e=3.889E+00  Thermus thermophilus HB8

Foldseek 3Di:
DLPCPPLNVQLVVLLVQLLVCVVVVVVVSVVVSVVVNVVSLVVLVVDPSRPVVSSVVSVVVSVVSVVVSVVPPPCVVVVVVPPDD

Solvent-accessible surface area (backbone atoms only — not comparable to full-atom values): 4886 Å² total; per-residue (Å²): 132,84,77,75,41,72,40,51,54,51,31,56,49,34,52,52,53,27,52,49,22,53,76,67,69,34,63,67,53,29,55,54,31,51,56,50,34,56,53,31,47,52,47,32,68,69,40,90,75,48,57,63,68,63,50,52,56,49,50,53,52,51,53,50,49,52,50,50,55,59,69,66,48,64,72,65,70,69,57,70,77,75,75,87,132

Mean predicted aligned error: 8.89 Å

Sequence (85 aa):
MSVISASHFSLVRARRELEKAYDCEDWEAVRQWDQDLGVMLNRAFDDEDRDTRALVGELEKVLSLYATIVSSMPEKAIHAGMGLE